Protein AF-A0A7S1LH80-F1 (afdb_monomer_lite)

Secondary structure (DSSP, 8-state):
--TTSSSHHHHHHHHHHHHHHHHHHHTTS---TTTHHHHHHHHHHHHHHHHHHHHHHHHTTTS-HHHHHHHHHHHHHTTHHHHHHHHHHHHTT--STT-HHHHHHHHHHHHHHHHHTSHHHHHHHHHHHHHHHHHHHTT---HHHHHIIIIIHHHHHHHHHHHTT-

Structure (mmCIF, N/CA/C/O backbone):
data_AF-A0A7S1LH80-F1
#
_entry.id   AF-A0A7S1LH80-F1
#
loop_
_atom_site.group_PDB
_atom_site.id
_atom_site.type_symbol
_atom_site.label_atom_id
_atom_site.label_alt_id
_atom_site.label_comp_id
_atom_site.label_asym_id
_atom_site.label_entity_id
_atom_site.label_seq_id
_atom_site.pdbx_PDB_ins_code
_atom_site.Cartn_x
_atom_site.Cartn_y
_atom_site.Cartn_z
_atom_site.occupancy
_atom_site.B_iso_or_equiv
_atom_site.auth_seq_id
_atom_site.auth_comp_id
_atom_site.auth_asym_id
_atom_site.auth_atom_id
_atom_site.pdbx_PDB_model_num
ATOM 1 N N . CYS A 1 1 ? 11.881 31.428 10.743 1.00 37.56 1 CYS A N 1
ATOM 2 C CA . CYS A 1 1 ? 12.134 30.497 9.621 1.00 37.56 1 CYS A CA 1
ATOM 3 C C . CYS A 1 1 ? 10.829 30.123 8.907 1.00 37.56 1 CYS A C 1
ATOM 5 O O . CYS A 1 1 ? 10.370 29.002 9.039 1.00 37.56 1 CYS A O 1
ATOM 7 N N . VAL A 1 2 ? 10.212 31.062 8.174 1.00 32.72 2 VAL A N 1
ATOM 8 C CA . VAL A 1 2 ? 8.911 30.856 7.484 1.00 32.72 2 VAL A CA 1
ATOM 9 C C . VAL A 1 2 ? 9.084 30.700 5.958 1.00 32.72 2 VAL A C 1
ATOM 11 O O . VAL A 1 2 ? 8.141 30.401 5.239 1.00 32.72 2 VAL A O 1
ATOM 14 N N . ALA A 1 3 ? 10.313 30.807 5.444 1.00 32.38 3 ALA A N 1
ATOM 15 C CA . ALA A 1 3 ? 10.585 30.756 4.006 1.00 32.38 3 ALA A CA 1
ATOM 16 C C . ALA A 1 3 ? 10.592 29.339 3.384 1.00 32.38 3 ALA A C 1
ATOM 18 O O . ALA A 1 3 ? 10.627 29.227 2.165 1.00 32.38 3 ALA A O 1
ATOM 19 N N . ALA A 1 4 ? 10.530 28.258 4.173 1.00 38.19 4 ALA A N 1
ATOM 20 C CA . ALA A 1 4 ? 10.625 26.887 3.647 1.00 38.19 4 ALA A CA 1
ATOM 21 C C . ALA A 1 4 ? 9.271 26.243 3.275 1.00 38.19 4 ALA A C 1
ATOM 23 O O . ALA A 1 4 ? 9.245 25.256 2.547 1.00 38.19 4 ALA A O 1
ATOM 24 N N . LEU A 1 5 ? 8.138 26.795 3.725 1.00 39.75 5 LEU A N 1
ATOM 25 C CA . LEU A 1 5 ? 6.818 26.165 3.542 1.00 39.75 5 LEU A CA 1
ATOM 26 C C . LEU A 1 5 ? 6.070 26.605 2.274 1.00 39.75 5 LEU A C 1
ATOM 28 O O . LEU A 1 5 ? 5.107 25.955 1.878 1.00 39.75 5 LEU A O 1
ATOM 32 N N . LEU A 1 6 ? 6.518 27.665 1.594 1.00 36.84 6 LEU A N 1
ATOM 33 C CA . LEU A 1 6 ? 5.840 28.181 0.394 1.00 36.84 6 LEU A CA 1
ATOM 34 C C . LEU A 1 6 ? 6.376 27.599 -0.928 1.00 36.84 6 LEU A C 1
ATOM 36 O O . LEU A 1 6 ? 5.762 27.803 -1.971 1.00 36.84 6 LEU A O 1
ATOM 40 N N . GLY A 1 7 ? 7.474 26.833 -0.896 1.00 35.12 7 GLY A N 1
ATOM 41 C CA . GLY A 1 7 ? 8.054 26.193 -2.087 1.00 35.12 7 GLY A CA 1
ATOM 42 C C . GLY A 1 7 ? 7.483 24.811 -2.440 1.00 35.12 7 GLY A C 1
ATOM 43 O O . GLY A 1 7 ? 7.603 24.380 -3.582 1.00 35.12 7 GLY A O 1
ATOM 44 N N . GLY A 1 8 ? 6.843 24.109 -1.495 1.00 36.25 8 GLY A N 1
ATOM 45 C CA . GLY A 1 8 ? 6.420 22.710 -1.688 1.00 36.25 8 GLY A CA 1
ATOM 46 C C . GLY A 1 8 ? 5.116 22.525 -2.477 1.00 36.25 8 GLY A C 1
ATOM 47 O O . GLY A 1 8 ? 4.937 21.526 -3.171 1.00 36.25 8 GLY A O 1
ATOM 48 N N . ALA A 1 9 ? 4.204 23.500 -2.426 1.00 45.66 9 ALA A N 1
ATOM 49 C CA . ALA A 1 9 ? 2.883 23.369 -3.050 1.00 45.66 9 ALA A CA 1
ATOM 50 C C . ALA A 1 9 ? 2.899 23.574 -4.580 1.00 45.66 9 ALA A C 1
ATOM 52 O O . ALA A 1 9 ? 2.060 23.012 -5.289 1.00 45.66 9 ALA A O 1
ATOM 53 N N . SER A 1 10 ? 3.852 24.353 -5.106 1.00 44.03 10 SER A N 1
ATOM 54 C CA . SER A 1 10 ? 3.978 24.609 -6.548 1.00 44.03 10 SER A CA 1
ATOM 55 C C . SER A 1 10 ? 4.671 23.455 -7.280 1.00 44.03 10 SER A C 1
ATOM 57 O O . SER A 1 10 ? 4.192 23.046 -8.339 1.00 44.03 10 SER A O 1
ATOM 59 N N . GLY A 1 11 ? 5.712 22.857 -6.685 1.00 43.03 11 GLY A N 1
ATOM 60 C CA . GLY A 1 11 ? 6.393 21.675 -7.230 1.00 43.03 11 GLY A CA 1
ATOM 61 C C . GLY A 1 11 ? 5.456 20.475 -7.394 1.00 43.03 11 GLY A C 1
ATOM 62 O O . GLY A 1 11 ? 5.441 19.842 -8.448 1.00 43.03 11 GLY A O 1
ATOM 63 N N . TYR A 1 12 ? 4.573 20.242 -6.416 1.00 52.38 12 TYR A N 1
ATOM 64 C CA . TYR A 1 12 ? 3.586 19.157 -6.449 1.00 52.38 12 TYR A CA 1
ATOM 65 C C . TYR A 1 12 ? 2.634 19.241 -7.652 1.00 52.38 12 TYR A C 1
ATOM 67 O O . TYR A 1 12 ? 2.347 18.239 -8.312 1.00 52.38 12 TYR A O 1
ATOM 75 N N . GLN A 1 13 ? 2.139 20.439 -7.977 1.00 51.78 13 GLN A N 1
ATOM 76 C CA . GLN A 1 13 ? 1.252 20.605 -9.130 1.00 51.78 13 GLN A CA 1
ATOM 77 C C . GLN A 1 13 ? 1.987 20.481 -10.466 1.00 51.78 13 GLN A C 1
ATOM 79 O O . GLN A 1 13 ? 1.390 20.001 -11.433 1.00 51.78 13 GLN A O 1
ATOM 84 N N . VAL A 1 14 ? 3.255 20.892 -10.524 1.00 58.00 14 VAL A N 1
ATOM 85 C CA . VAL A 1 14 ? 4.089 20.785 -11.727 1.00 58.00 14 VAL A CA 1
ATOM 86 C C . VAL A 1 14 ? 4.461 19.325 -11.991 1.00 58.00 14 VAL A C 1
ATOM 88 O O . VAL A 1 14 ? 4.173 18.837 -13.082 1.00 58.00 14 VAL A O 1
ATOM 91 N N . ALA A 1 15 ? 4.935 18.589 -10.980 1.00 55.22 15 ALA A N 1
ATOM 92 C CA . ALA A 1 15 ? 5.227 17.155 -11.077 1.00 55.22 15 ALA A CA 1
ATOM 93 C C . ALA A 1 15 ? 3.982 16.338 -11.470 1.00 55.22 15 ALA A C 1
ATOM 95 O O . ALA A 1 15 ? 4.028 15.489 -12.357 1.00 55.22 15 ALA A O 1
ATOM 96 N N . LYS A 1 16 ? 2.813 16.667 -10.902 1.00 58.53 16 LYS A N 1
ATOM 97 C CA . LYS A 1 16 ? 1.535 16.022 -11.248 1.00 58.53 16 LYS A CA 1
ATOM 98 C C . LYS A 1 16 ? 1.069 16.310 -12.680 1.00 58.53 16 LYS A C 1
ATOM 100 O O . LYS A 1 16 ? 0.383 15.476 -13.275 1.00 58.53 16 LYS A O 1
ATOM 105 N N . ARG A 1 17 ? 1.380 17.488 -13.236 1.00 57.97 17 ARG A N 1
ATOM 106 C CA . ARG A 1 17 ? 1.063 17.823 -14.638 1.00 57.97 17 ARG A CA 1
ATOM 107 C C . ARG A 1 17 ? 2.041 17.167 -15.604 1.00 57.97 17 ARG A C 1
ATOM 109 O O . ARG A 1 17 ? 1.587 16.639 -16.613 1.00 57.97 17 ARG A O 1
ATOM 116 N N . TRP A 1 18 ? 3.327 17.151 -15.268 1.00 57.56 18 TRP A N 1
ATOM 117 C CA . TRP A 1 18 ? 4.360 16.487 -16.061 1.00 57.56 18 TRP A CA 1
ATOM 118 C C . TRP A 1 18 ? 4.141 14.976 -16.112 1.00 57.56 18 TRP A C 1
ATOM 120 O O . TRP A 1 18 ? 4.039 14.427 -17.203 1.00 57.56 18 TRP A O 1
ATOM 130 N N . GLY A 1 19 ? 3.887 14.333 -14.967 1.00 50.06 19 GLY A N 1
ATOM 131 C CA . GLY A 1 19 ? 3.557 12.907 -14.924 1.00 50.06 19 GLY A CA 1
ATOM 132 C C . GLY A 1 19 ? 2.326 12.560 -15.766 1.00 50.06 19 GLY A C 1
ATOM 133 O O . GLY A 1 19 ? 2.327 11.562 -16.477 1.00 50.06 19 GLY A O 1
ATOM 134 N N . LYS A 1 20 ? 1.290 13.415 -15.773 1.00 57.56 20 LYS A N 1
ATOM 135 C CA . LYS A 1 20 ? 0.100 13.224 -16.624 1.00 57.56 20 LYS A CA 1
ATOM 136 C C . LYS A 1 20 ? 0.370 13.404 -18.120 1.00 57.56 20 LYS A C 1
ATOM 138 O O . LYS A 1 20 ? -0.245 12.692 -18.908 1.00 57.56 20 LYS A O 1
ATOM 143 N N . GLN A 1 21 ? 1.210 14.363 -18.508 1.00 55.00 21 GLN A N 1
ATOM 144 C CA . GLN A 1 21 ? 1.532 14.617 -19.917 1.00 55.00 21 GLN A CA 1
ATOM 145 C C . GLN A 1 21 ? 2.450 13.539 -20.493 1.00 55.00 21 GLN A C 1
ATOM 147 O O . GLN A 1 21 ? 2.228 13.100 -21.620 1.00 55.00 21 GLN A O 1
ATOM 152 N N . GLU A 1 22 ? 3.411 13.057 -19.709 1.00 53.56 22 GLU A N 1
ATOM 153 C CA . GLU A 1 22 ? 4.322 12.000 -20.148 1.00 53.56 22 GLU A CA 1
ATOM 154 C C . GLU A 1 22 ? 3.593 10.652 -20.261 1.00 53.56 22 GLU A C 1
ATOM 156 O O . GLU A 1 22 ? 3.713 9.958 -21.268 1.00 53.56 22 GLU A O 1
ATOM 161 N N . LEU A 1 23 ? 2.687 10.357 -19.319 1.00 53.44 23 LEU A N 1
ATOM 162 C CA . LEU A 1 23 ? 1.757 9.222 -19.395 1.00 53.44 23 LEU A CA 1
ATOM 163 C C . LEU A 1 23 ? 0.922 9.198 -20.686 1.00 53.44 23 LEU A C 1
ATOM 165 O O . LEU A 1 23 ? 0.615 8.129 -21.203 1.00 53.44 23 LEU A O 1
ATOM 169 N N . GLN A 1 24 ? 0.522 10.361 -21.203 1.00 55.72 24 GLN A N 1
ATOM 170 C CA . GLN A 1 24 ? -0.283 10.448 -22.424 1.00 55.72 24 GLN A CA 1
ATOM 171 C C . GLN A 1 24 ? 0.543 10.298 -23.705 1.00 55.72 24 GLN A C 1
ATOM 173 O O . GLN A 1 24 ? -0.003 9.858 -24.713 1.00 55.72 24 GLN A O 1
ATOM 178 N N . ARG A 1 25 ? 1.837 10.635 -23.676 1.00 52.22 25 ARG A N 1
ATOM 179 C CA . ARG A 1 25 ? 2.727 10.520 -24.839 1.00 52.22 25 ARG A CA 1
ATOM 180 C C . ARG A 1 25 ? 3.083 9.077 -25.184 1.00 52.22 25 ARG A C 1
ATOM 182 O O . ARG A 1 25 ? 3.147 8.753 -26.364 1.00 52.22 25 ARG A O 1
ATOM 189 N N . HIS A 1 26 ? 3.256 8.215 -24.182 1.00 49.44 26 HIS A N 1
ATOM 190 C CA . HIS A 1 26 ? 3.702 6.829 -24.394 1.00 49.44 26 HIS A CA 1
ATOM 191 C C . HIS A 1 26 ? 2.567 5.821 -24.607 1.00 49.44 26 HIS A C 1
ATOM 193 O O . HIS A 1 26 ? 2.799 4.766 -25.177 1.00 49.44 26 HIS A O 1
ATOM 199 N N . MET A 1 27 ? 1.316 6.160 -24.269 1.00 52.31 27 MET A N 1
ATOM 200 C CA . MET A 1 27 ? 0.143 5.326 -24.603 1.00 52.31 27 MET A CA 1
ATOM 201 C C . MET A 1 27 ? -0.239 5.356 -26.101 1.00 52.31 27 MET A C 1
ATOM 203 O O . MET A 1 27 ? -1.228 4.741 -26.490 1.00 52.31 27 MET A O 1
ATOM 207 N N . GLY A 1 28 ? 0.489 6.109 -26.936 1.00 43.00 28 GLY A N 1
ATOM 208 C CA . GLY A 1 28 ? 0.204 6.275 -28.366 1.00 43.00 28 GLY A CA 1
ATOM 209 C C . GLY A 1 28 ? 1.051 5.424 -29.321 1.00 43.00 28 GLY A C 1
ATOM 210 O O . GLY A 1 28 ? 0.902 5.584 -30.531 1.00 43.00 28 GLY A O 1
ATOM 211 N N . GLY A 1 29 ? 1.955 4.571 -28.827 1.00 44.00 29 GLY A N 1
ATOM 212 C CA . GLY A 1 29 ? 2.896 3.815 -29.660 1.00 44.00 29 GLY A CA 1
ATOM 213 C C . GLY A 1 29 ? 2.582 2.320 -29.734 1.00 44.00 29 GLY A C 1
ATOM 214 O O . GLY A 1 29 ? 2.783 1.632 -28.751 1.00 44.00 29 GLY A O 1
AT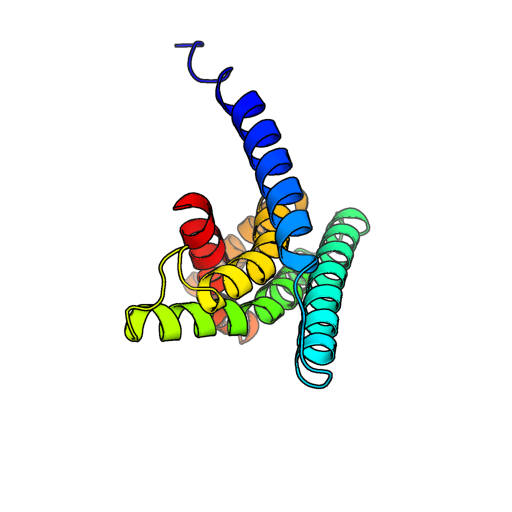OM 215 N N . ASN A 1 30 ? 2.114 1.872 -30.909 1.00 49.84 30 ASN A N 1
ATOM 216 C CA . ASN A 1 30 ? 2.078 0.500 -31.454 1.00 49.84 30 ASN A CA 1
ATOM 217 C C . ASN A 1 30 ? 2.314 -0.676 -30.486 1.00 49.84 30 ASN A C 1
ATOM 219 O O . ASN A 1 30 ? 3.463 -0.985 -30.184 1.00 49.84 30 ASN A O 1
ATOM 223 N N . ASP A 1 31 ? 1.256 -1.441 -30.199 1.00 42.97 31 ASP A N 1
ATOM 224 C CA . ASP A 1 31 ? 1.369 -2.745 -29.541 1.00 42.97 31 ASP A CA 1
ATOM 225 C C . ASP A 1 31 ? 0.770 -3.881 -30.376 1.00 42.97 31 ASP A C 1
ATOM 227 O O . ASP A 1 31 ? -0.302 -3.766 -30.979 1.00 42.97 31 ASP A O 1
ATOM 231 N N . GLU A 1 32 ? 1.488 -5.004 -30.376 1.00 44.44 32 GLU A N 1
ATOM 232 C CA . GLU A 1 32 ? 1.034 -6.301 -30.866 1.00 44.44 32 GLU A CA 1
ATOM 233 C C . GLU A 1 32 ? -0.223 -6.784 -30.106 1.00 44.44 32 GLU A C 1
ATOM 235 O O . GLU A 1 32 ? -0.352 -6.576 -28.896 1.00 44.44 32 GLU A O 1
ATOM 240 N N . PRO A 1 33 ? -1.154 -7.489 -30.775 1.00 40.34 33 PRO A N 1
ATOM 241 C CA . PRO A 1 33 ? -2.540 -7.647 -30.318 1.00 40.34 33 PRO A CA 1
ATOM 242 C C . PRO A 1 33 ? -2.766 -8.674 -29.183 1.00 40.34 33 PRO A C 1
ATOM 244 O O . PRO A 1 33 ? -3.874 -9.183 -29.041 1.00 40.34 33 PRO A O 1
ATOM 247 N N . GLY A 1 34 ? -1.753 -9.015 -28.378 1.00 46.31 34 GLY A N 1
ATOM 248 C CA . GLY A 1 34 ? -1.854 -10.083 -27.365 1.00 46.31 34 GLY A CA 1
ATOM 249 C C . GLY A 1 34 ? -1.499 -9.700 -25.923 1.00 46.31 34 GLY A C 1
ATOM 250 O O . GLY A 1 34 ? -2.114 -10.216 -24.990 1.00 46.31 34 GLY A O 1
ATOM 251 N N . SER A 1 35 ? -0.526 -8.811 -25.707 1.00 49.84 35 SER A N 1
ATOM 252 C CA . SER A 1 35 ? 0.011 -8.480 -24.371 1.00 49.84 35 SER A CA 1
ATOM 253 C C . SER A 1 35 ? -0.557 -7.181 -23.789 1.00 49.84 35 SER A C 1
ATOM 255 O O . SER A 1 35 ? -0.786 -7.095 -22.577 1.00 49.84 35 SER A O 1
ATOM 257 N N . ALA A 1 36 ? -0.854 -6.201 -24.644 1.00 53.81 36 ALA A N 1
ATOM 258 C CA . ALA A 1 36 ? -1.330 -4.883 -24.230 1.00 53.81 36 ALA A CA 1
ATOM 259 C C . ALA A 1 36 ? -2.708 -4.923 -23.552 1.00 53.81 36 ALA A C 1
ATOM 261 O O . ALA A 1 36 ? -2.940 -4.209 -22.574 1.00 53.81 36 ALA A O 1
ATOM 262 N N . ASP A 1 37 ? -3.613 -5.801 -23.996 1.00 59.81 37 ASP A N 1
ATOM 263 C CA . ASP A 1 37 ? -4.962 -5.903 -23.424 1.00 59.81 37 ASP A CA 1
ATOM 264 C C . ASP A 1 37 ? -4.953 -6.424 -21.978 1.00 59.81 37 ASP A C 1
ATOM 266 O O . ASP A 1 37 ? -5.680 -5.913 -21.116 1.00 59.81 37 ASP A O 1
ATOM 270 N N . ALA A 1 38 ? -4.078 -7.385 -21.667 1.00 60.78 38 ALA A N 1
ATOM 271 C CA . ALA A 1 38 ? -3.948 -7.935 -20.319 1.00 60.78 38 ALA A CA 1
ATOM 272 C C . ALA A 1 38 ? -3.302 -6.929 -19.346 1.00 60.78 38 ALA A C 1
ATOM 274 O O . ALA A 1 38 ? -3.801 -6.744 -18.227 1.00 60.78 38 ALA A O 1
ATOM 275 N N . GLN A 1 39 ? -2.254 -6.216 -19.775 1.00 60.72 39 GLN A N 1
ATOM 276 C CA . GLN A 1 39 ? -1.610 -5.162 -18.976 1.00 60.72 39 GLN A CA 1
ATOM 277 C C . GLN A 1 39 ? -2.556 -3.973 -18.739 1.00 60.72 39 GLN A C 1
ATOM 279 O O . GLN A 1 39 ? -2.760 -3.550 -17.599 1.00 60.72 39 GLN A O 1
ATOM 284 N N . SER A 1 40 ? -3.249 -3.521 -19.789 1.00 64.44 40 SER A N 1
ATOM 285 C CA . SER A 1 40 ? -4.319 -2.515 -19.728 1.00 64.44 40 SER A CA 1
ATOM 286 C C . SER A 1 40 ? -5.408 -2.889 -18.717 1.00 64.44 40 SER A C 1
ATOM 288 O O . SER A 1 40 ? -5.837 -2.050 -17.915 1.00 64.44 40 SER A O 1
ATOM 290 N N . SER A 1 41 ? -5.839 -4.155 -18.702 1.00 76.50 41 SER A N 1
ATOM 291 C CA . SER A 1 41 ? -6.865 -4.633 -17.769 1.00 76.50 41 SER A CA 1
ATOM 292 C C . SER A 1 41 ? -6.383 -4.629 -16.313 1.00 76.50 41 SER A C 1
ATOM 294 O O . SER A 1 41 ? -7.113 -4.188 -15.419 1.00 76.50 41 SER A O 1
ATOM 296 N N . THR A 1 42 ? -5.127 -5.020 -16.079 1.00 84.69 42 THR A N 1
ATOM 297 C CA . THR A 1 42 ? -4.518 -5.058 -14.744 1.00 84.69 42 THR A CA 1
ATOM 298 C C . THR A 1 42 ? -4.353 -3.650 -14.183 1.00 84.69 42 THR A C 1
ATOM 300 O O . THR A 1 42 ? -4.776 -3.374 -13.058 1.00 84.69 42 THR A O 1
ATOM 303 N N . PHE A 1 43 ? -3.850 -2.714 -14.988 1.00 87.56 43 PHE A N 1
ATOM 304 C CA . PHE A 1 43 ? -3.716 -1.317 -14.585 1.00 87.56 43 PHE A CA 1
ATOM 305 C C . PHE A 1 43 ? -5.068 -0.672 -14.244 1.00 87.56 43 PHE A C 1
ATOM 307 O O . PHE A 1 43 ? -5.207 0.020 -13.229 1.00 87.56 43 PHE A O 1
ATOM 314 N N . ARG A 1 44 ? -6.106 -0.926 -15.055 1.00 89.69 44 ARG A N 1
ATOM 315 C CA . ARG A 1 44 ? -7.474 -0.453 -14.773 1.00 89.69 44 ARG A CA 1
ATOM 316 C C . ARG A 1 44 ? -7.989 -0.995 -13.443 1.00 89.69 44 ARG A C 1
ATOM 318 O O . ARG A 1 44 ? -8.566 -0.227 -12.670 1.00 89.69 44 ARG A O 1
ATOM 325 N N . ARG A 1 45 ? -7.743 -2.278 -13.158 1.00 92.56 45 ARG A N 1
ATOM 326 C CA . ARG A 1 45 ? -8.126 -2.913 -11.892 1.00 92.56 45 ARG A CA 1
ATOM 327 C C . ARG A 1 45 ? -7.432 -2.263 -10.695 1.00 92.56 45 ARG A C 1
ATOM 329 O O . ARG A 1 45 ? -8.117 -1.935 -9.733 1.00 92.56 45 ARG A O 1
ATOM 336 N N . LEU A 1 46 ? -6.126 -2.000 -10.762 1.00 94.19 46 LEU A N 1
ATOM 337 C CA . LEU A 1 46 ? -5.398 -1.320 -9.679 1.00 94.19 46 LEU A CA 1
ATOM 338 C C . LEU A 1 46 ? -5.944 0.085 -9.407 1.00 94.19 46 LEU A C 1
ATOM 340 O O . LEU A 1 46 ? -6.165 0.467 -8.260 1.00 94.19 46 LEU A O 1
ATOM 344 N N . LYS A 1 47 ? -6.233 0.854 -10.463 1.00 94.56 47 LYS A N 1
ATOM 345 C CA . LYS A 1 47 ? -6.841 2.187 -10.318 1.00 94.56 47 LYS A CA 1
ATOM 346 C C . LYS A 1 47 ? -8.237 2.117 -9.714 1.00 94.56 47 LYS A C 1
ATOM 348 O O . LYS A 1 47 ? -8.604 3.008 -8.950 1.00 94.56 47 LYS A O 1
ATOM 353 N N . TYR A 1 48 ? -9.018 1.103 -10.079 1.00 95.31 48 TYR A N 1
ATOM 354 C CA . TYR A 1 48 ? -10.313 0.859 -9.460 1.00 95.31 48 TYR A CA 1
ATOM 355 C C . TYR A 1 48 ? -10.155 0.529 -7.975 1.00 95.31 48 TYR A C 1
ATOM 357 O O . TYR A 1 48 ? -10.802 1.183 -7.168 1.00 95.31 48 TYR A O 1
ATOM 365 N N . LEU A 1 49 ? -9.256 -0.392 -7.610 1.00 96.19 49 LEU A N 1
ATOM 366 C CA . LEU A 1 49 ? -9.003 -0.769 -6.215 1.00 96.19 49 LEU A CA 1
ATOM 367 C C . LEU A 1 49 ? -8.584 0.428 -5.363 1.00 96.19 49 LEU A C 1
ATOM 369 O O . LEU A 1 49 ? -9.117 0.618 -4.280 1.00 96.19 49 LEU A O 1
ATOM 373 N N . VAL A 1 50 ? -7.707 1.292 -5.878 1.00 97.56 50 VAL A N 1
ATOM 374 C CA . VAL A 1 50 ? -7.312 2.527 -5.186 1.00 97.56 50 VAL A CA 1
ATOM 375 C C . VAL A 1 50 ? -8.498 3.467 -4.973 1.00 97.56 50 VAL A C 1
ATOM 377 O O . VAL A 1 50 ? -8.666 4.019 -3.888 1.00 97.56 50 VAL A O 1
ATOM 380 N N . LYS A 1 51 ? -9.340 3.659 -5.996 1.00 96.44 51 LYS A N 1
ATOM 381 C CA . LYS A 1 51 ? -10.545 4.491 -5.869 1.00 96.44 51 LYS A CA 1
ATOM 382 C C . LYS A 1 51 ? -11.543 3.891 -4.884 1.00 96.44 51 LYS A C 1
ATOM 384 O O . LYS A 1 51 ? -12.102 4.629 -4.082 1.00 96.44 51 LYS A O 1
ATOM 389 N N . TRP A 1 52 ? -11.753 2.580 -4.963 1.00 97.75 52 TRP A N 1
ATOM 390 C CA . TRP A 1 52 ? -12.623 1.830 -4.071 1.00 97.75 52 TRP A CA 1
ATOM 391 C C . TRP A 1 52 ? -12.133 1.948 -2.630 1.00 97.75 52 TRP A C 1
ATOM 393 O O . TRP A 1 52 ? -12.894 2.405 -1.792 1.00 97.75 52 TRP A O 1
ATOM 403 N N . GLY A 1 53 ? -10.861 1.657 -2.356 1.00 97.25 53 GLY A N 1
ATOM 404 C CA . GLY A 1 53 ? -10.306 1.733 -1.007 1.00 97.25 53 GLY A CA 1
ATOM 405 C C . GLY A 1 53 ? -10.341 3.147 -0.440 1.00 97.25 53 GLY A C 1
ATOM 406 O O . GLY A 1 53 ? -10.704 3.336 0.713 1.00 97.25 53 GLY A O 1
ATOM 407 N N . HIS A 1 54 ? -10.063 4.166 -1.260 1.00 97.44 54 HIS A N 1
ATOM 408 C CA . HIS A 1 54 ? -10.225 5.549 -0.816 1.00 97.44 54 HIS A CA 1
ATOM 409 C C . HIS A 1 54 ? -11.675 5.877 -0.448 1.00 97.44 54 HIS A C 1
ATOM 411 O O . HIS A 1 54 ? -11.907 6.500 0.581 1.00 97.44 54 HIS A O 1
ATOM 417 N N . TRP A 1 55 ? -12.636 5.471 -1.282 1.00 97.62 55 TRP A N 1
ATOM 418 C CA . TRP A 1 55 ? -14.053 5.687 -1.005 1.00 97.62 55 TRP A CA 1
ATOM 419 C C . TRP A 1 55 ? -14.498 4.948 0.260 1.00 97.62 55 TRP A C 1
ATOM 421 O O . TRP A 1 55 ? -15.158 5.550 1.093 1.00 97.62 55 TRP A O 1
ATOM 431 N N . GLN A 1 56 ? -14.066 3.699 0.446 1.00 97.50 56 GLN A N 1
ATOM 432 C CA . GLN A 1 56 ? -14.327 2.907 1.649 1.00 97.50 56 GLN A CA 1
ATOM 433 C C . GLN A 1 56 ? -13.851 3.631 2.915 1.00 97.50 56 GLN A C 1
ATOM 435 O O . GLN A 1 56 ? -14.620 3.799 3.851 1.00 97.50 56 GLN A O 1
ATOM 440 N N . LEU A 1 57 ? -12.617 4.137 2.919 1.00 95.81 57 LEU A N 1
ATOM 441 C CA . LEU A 1 57 ? -12.072 4.863 4.070 1.00 95.81 57 LEU A CA 1
ATOM 442 C C . LEU A 1 57 ? -12.783 6.197 4.358 1.00 95.81 57 LEU A C 1
ATOM 444 O O . LEU A 1 57 ? -12.696 6.687 5.476 1.00 95.81 57 LEU A O 1
ATOM 448 N N . LEU A 1 58 ? -13.449 6.801 3.368 1.00 96.06 58 LEU A N 1
ATOM 449 C CA . LEU A 1 58 ? -14.218 8.036 3.560 1.00 96.06 58 LEU A CA 1
ATOM 450 C C . LEU A 1 58 ? -15.660 7.769 3.995 1.00 96.06 58 LEU A C 1
ATOM 452 O O . LEU A 1 58 ? -16.173 8.455 4.868 1.00 96.06 58 LEU A O 1
ATOM 456 N N . GLU A 1 59 ? -16.325 6.806 3.361 1.00 95.62 59 GLU A N 1
ATOM 457 C CA . GLU A 1 59 ? -17.729 6.486 3.635 1.00 95.62 59 GLU A CA 1
ATOM 458 C C . GLU A 1 59 ? -17.899 5.851 5.021 1.00 95.62 59 GLU A C 1
ATOM 460 O O . GLU A 1 59 ? -18.909 6.046 5.689 1.00 95.62 59 GLU A O 1
ATOM 465 N N . TYR A 1 60 ? -16.885 5.108 5.460 1.00 92.94 60 TYR A N 1
ATOM 466 C CA . TYR A 1 60 ? -16.897 4.330 6.691 1.00 92.94 60 TYR A CA 1
ATOM 467 C C . TYR A 1 60 ? -15.844 4.839 7.690 1.00 92.94 60 TYR A C 1
ATOM 469 O O . TYR A 1 60 ? -15.202 4.040 8.368 1.00 92.94 60 TYR A O 1
ATOM 477 N N . GLU A 1 61 ? -15.666 6.163 7.792 1.00 89.88 61 GLU A N 1
ATOM 478 C CA . GLU A 1 61 ? -14.680 6.807 8.686 1.00 89.88 61 GLU A CA 1
ATOM 479 C C . GLU A 1 61 ? -14.880 6.423 10.168 1.00 89.88 61 GLU A C 1
ATOM 481 O O . GLU A 1 61 ? -13.907 6.256 10.899 1.00 89.88 61 GLU A O 1
ATOM 486 N N . ASP A 1 62 ? -16.126 6.179 10.588 1.00 90.81 62 ASP A N 1
ATOM 487 C CA . ASP A 1 62 ? -16.475 5.757 11.955 1.00 90.81 62 ASP A CA 1
ATOM 488 C C . ASP A 1 62 ? -16.391 4.232 12.178 1.00 90.81 62 ASP A C 1
ATOM 490 O O . ASP A 1 62 ? -16.737 3.729 13.251 1.00 90.81 62 ASP A O 1
ATOM 494 N N . SER A 1 63 ? -15.981 3.461 11.165 1.00 92.81 63 SER A N 1
ATOM 495 C CA . SER A 1 63 ? -15.859 2.006 11.304 1.00 92.81 63 SER A CA 1
ATOM 496 C C . SER A 1 63 ? -14.664 1.609 12.169 1.00 92.81 63 SER A C 1
ATOM 498 O O . SER A 1 63 ? -13.691 2.363 12.250 1.00 92.81 63 SER A O 1
ATOM 500 N N . PRO A 1 64 ? -14.696 0.406 12.778 1.00 93.56 64 PRO A N 1
ATOM 501 C CA . PRO A 1 64 ? -13.612 -0.071 13.626 1.00 93.56 64 PRO A CA 1
ATOM 502 C C . PRO A 1 64 ? -12.242 -0.030 12.922 1.00 93.56 64 PRO A C 1
ATOM 504 O O . PRO A 1 64 ? -12.174 -0.318 11.718 1.00 93.56 64 PRO A O 1
ATOM 507 N N . PRO A 1 65 ? -11.143 0.268 13.642 1.00 90.44 65 PRO A N 1
ATOM 508 C CA . PRO A 1 65 ? -9.803 0.346 13.058 1.00 90.44 65 PRO A CA 1
ATOM 509 C C . PRO A 1 65 ? -9.392 -0.924 12.309 1.00 90.44 65 PRO A C 1
ATOM 511 O O . PRO A 1 65 ? -8.721 -0.839 11.281 1.00 90.44 65 PRO A O 1
ATOM 514 N N . GLU A 1 66 ? -9.833 -2.106 12.757 1.00 90.75 66 GLU A N 1
ATOM 515 C CA . GLU A 1 66 ? -9.513 -3.371 12.088 1.00 90.75 66 GLU A CA 1
ATOM 516 C C . GLU A 1 66 ? -10.073 -3.416 10.663 1.00 90.75 66 GLU A C 1
ATOM 518 O O . GLU A 1 66 ? -9.432 -3.951 9.755 1.00 90.75 66 GLU A O 1
ATOM 523 N N . TRP A 1 67 ? -11.246 -2.816 10.450 1.00 94.56 67 TRP A N 1
ATOM 524 C CA . TRP A 1 67 ? -11.864 -2.724 9.134 1.00 94.56 67 TRP A CA 1
ATOM 525 C C . TRP A 1 67 ? -11.083 -1.778 8.221 1.00 94.56 67 TRP A C 1
ATOM 527 O O . TRP A 1 67 ? -10.779 -2.129 7.080 1.00 94.56 67 TRP A O 1
ATOM 537 N N . GLN A 1 68 ? -10.694 -0.607 8.735 1.00 94.06 68 GLN A N 1
ATOM 538 C CA . GLN A 1 68 ? -9.904 0.364 7.972 1.00 94.06 68 GLN A CA 1
ATOM 539 C C . GLN A 1 68 ? -8.543 -0.227 7.581 1.00 94.06 68 GLN A C 1
ATOM 541 O O . GLN A 1 68 ? -8.117 -0.107 6.430 1.00 94.06 68 GLN A O 1
ATOM 546 N N . CYS A 1 69 ? -7.909 -0.955 8.507 1.00 93.62 69 CYS A N 1
ATOM 547 C CA . CYS A 1 69 ? -6.687 -1.708 8.243 1.00 93.62 69 CYS A CA 1
ATOM 548 C C . CYS A 1 69 ? -6.896 -2.748 7.139 1.00 93.62 69 CYS A C 1
ATOM 550 O O . CYS A 1 69 ? -6.104 -2.799 6.205 1.00 93.62 69 CYS A O 1
ATOM 552 N N . ALA A 1 70 ? -7.976 -3.534 7.192 1.00 95.06 70 ALA A N 1
ATOM 553 C CA . ALA A 1 70 ? -8.261 -4.553 6.182 1.00 95.06 70 ALA A CA 1
ATOM 554 C C . ALA A 1 70 ? -8.456 -3.960 4.774 1.00 95.06 70 ALA A C 1
ATOM 556 O O . ALA A 1 70 ? -7.997 -4.545 3.791 1.00 95.06 70 ALA A O 1
ATOM 557 N N . VAL A 1 71 ? -9.087 -2.784 4.663 1.00 96.56 71 VAL A N 1
ATOM 558 C CA . VAL A 1 71 ? -9.216 -2.062 3.386 1.00 96.56 71 VAL A CA 1
ATOM 559 C C . VAL A 1 71 ? -7.845 -1.658 2.847 1.00 96.56 71 VAL A C 1
ATOM 561 O O . VAL A 1 71 ? -7.564 -1.866 1.664 1.00 96.56 71 VAL A O 1
ATOM 564 N N . VAL A 1 72 ? -6.983 -1.096 3.699 1.00 96.50 72 VAL A N 1
ATOM 565 C CA . VAL A 1 72 ? -5.616 -0.725 3.307 1.00 96.50 72 VAL A CA 1
ATOM 566 C C . VAL A 1 72 ? -4.816 -1.962 2.902 1.00 96.50 72 VAL A C 1
ATOM 568 O O . VAL A 1 72 ? -4.195 -1.946 1.839 1.00 96.50 72 VAL A O 1
ATOM 571 N N . ASP A 1 73 ? -4.877 -3.035 3.690 1.00 95.75 73 ASP A N 1
ATOM 572 C CA . ASP A 1 73 ? -4.180 -4.295 3.425 1.00 95.75 73 ASP A CA 1
ATOM 573 C C . ASP A 1 73 ? -4.571 -4.861 2.058 1.00 95.75 73 ASP A C 1
ATOM 575 O O . ASP A 1 73 ? -3.703 -5.227 1.267 1.00 95.75 73 ASP A O 1
ATOM 579 N N . GLU A 1 74 ? -5.868 -4.879 1.744 1.00 96.81 74 GLU A N 1
ATOM 580 C CA . GLU A 1 74 ? -6.375 -5.371 0.464 1.00 96.81 74 GLU A CA 1
ATOM 581 C C . GLU A 1 74 ? -5.851 -4.549 -0.717 1.00 96.81 74 GLU A C 1
ATOM 583 O O . GLU A 1 74 ? -5.364 -5.105 -1.707 1.00 96.81 74 GLU A O 1
ATOM 588 N N . VAL A 1 75 ? -5.896 -3.217 -0.608 1.00 97.38 75 VAL A N 1
ATOM 589 C CA . VAL A 1 75 ? -5.393 -2.344 -1.672 1.00 97.38 75 VAL A CA 1
ATOM 590 C C . VAL A 1 75 ? -3.890 -2.517 -1.836 1.00 97.38 75 VAL A C 1
ATOM 592 O O . VAL A 1 75 ? -3.435 -2.740 -2.953 1.00 97.38 75 VAL A O 1
ATOM 595 N N . VAL A 1 76 ? -3.119 -2.435 -0.751 1.00 97.12 76 VAL A N 1
ATOM 596 C CA . VAL A 1 76 ? -1.651 -2.497 -0.774 1.00 97.12 76 VAL A CA 1
ATOM 597 C C . VAL A 1 76 ? -1.166 -3.850 -1.289 1.00 97.12 76 VAL A C 1
ATOM 599 O O . VAL A 1 76 ? -0.279 -3.895 -2.145 1.00 97.12 76 VAL A O 1
ATOM 602 N N . ARG A 1 77 ? -1.778 -4.957 -0.848 1.00 96.12 77 ARG A N 1
ATOM 603 C CA . ARG A 1 77 ? -1.412 -6.319 -1.268 1.00 96.12 77 ARG A CA 1
ATOM 604 C C . ARG A 1 77 ? -1.470 -6.483 -2.786 1.00 96.12 77 ARG A C 1
ATOM 606 O O . ARG A 1 77 ? -0.592 -7.135 -3.354 1.00 96.12 77 ARG A O 1
ATOM 613 N N . ALA A 1 78 ? -2.427 -5.836 -3.456 1.00 96.62 78 ALA A N 1
ATOM 614 C CA . ALA A 1 78 ? -2.556 -5.878 -4.913 1.00 96.62 78 ALA A CA 1
ATOM 615 C C . ALA A 1 78 ?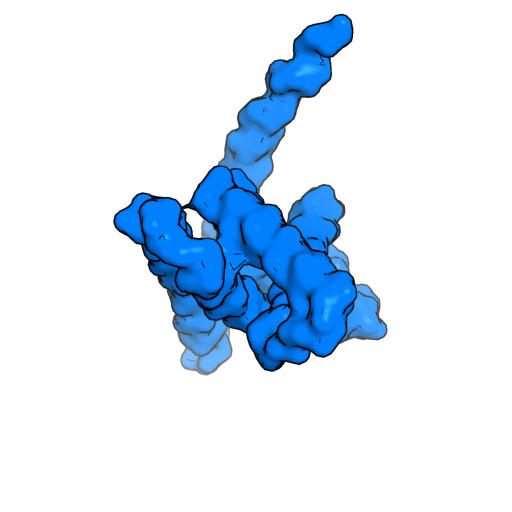 -1.361 -5.257 -5.668 1.00 96.62 78 ALA A C 1
ATOM 617 O O . ALA A 1 78 ? -1.139 -5.591 -6.833 1.00 96.62 78 ALA A O 1
ATOM 618 N N . PHE A 1 79 ? -0.571 -4.389 -5.023 1.00 96.81 79 PHE A N 1
ATOM 619 C CA . PHE A 1 79 ? 0.627 -3.779 -5.615 1.00 96.81 79 PHE A CA 1
ATOM 620 C C . PHE A 1 79 ? 1.919 -4.545 -5.310 1.00 96.81 79 PHE A C 1
ATOM 622 O O . PHE A 1 79 ? 2.930 -4.301 -5.970 1.00 96.81 79 PHE A O 1
ATOM 629 N N . SER A 1 80 ? 1.899 -5.504 -4.377 1.00 96.06 80 SER A N 1
ATOM 630 C CA . SER A 1 80 ? 3.090 -6.285 -4.015 1.00 96.06 80 SER A CA 1
ATOM 631 C C . SER A 1 80 ? 3.797 -6.962 -5.206 1.00 96.06 80 SER A C 1
ATOM 633 O O . SER A 1 80 ? 5.030 -6.900 -5.246 1.00 96.06 80 SER A O 1
ATOM 635 N N . PRO A 1 81 ? 3.107 -7.496 -6.244 1.00 95.75 81 PRO A N 1
ATOM 636 C CA . PRO A 1 81 ? 3.796 -8.094 -7.391 1.00 95.75 81 PRO A CA 1
ATOM 637 C C . PRO A 1 81 ? 4.604 -7.077 -8.208 1.00 95.75 81 PRO A C 1
ATOM 639 O O . PRO A 1 81 ? 5.618 -7.426 -8.808 1.00 95.75 81 PRO A O 1
ATOM 642 N N . TRP A 1 82 ? 4.190 -5.808 -8.221 1.00 94.94 82 TRP A N 1
ATOM 643 C CA . TRP A 1 82 ? 4.879 -4.741 -8.953 1.00 94.94 82 TRP A CA 1
ATOM 644 C C . TRP A 1 82 ? 6.149 -4.297 -8.233 1.00 94.94 82 TRP A C 1
ATOM 646 O O . TRP A 1 82 ? 7.187 -4.124 -8.869 1.00 94.94 82 TRP A O 1
ATOM 656 N N . VAL A 1 83 ? 6.106 -4.217 -6.901 1.00 94.12 83 VAL A N 1
ATOM 657 C CA . VAL A 1 83 ? 7.311 -4.007 -6.085 1.00 94.12 83 VAL A CA 1
ATOM 658 C C . VAL A 1 83 ? 8.293 -5.170 -6.270 1.00 94.12 83 VAL A C 1
ATOM 660 O O . VAL A 1 83 ? 9.480 -4.947 -6.510 1.00 94.12 83 VAL A O 1
ATOM 663 N N . GLN A 1 84 ? 7.804 -6.415 -6.263 1.00 93.38 84 GLN A N 1
ATOM 664 C CA . GLN A 1 84 ? 8.628 -7.597 -6.545 1.00 93.38 84 GLN A CA 1
ATOM 665 C C . GLN A 1 84 ? 9.243 -7.560 -7.952 1.00 93.38 84 GLN A C 1
ATOM 667 O O . GLN A 1 84 ? 10.442 -7.811 -8.098 1.00 93.38 84 GLN A O 1
ATOM 672 N N . LYS A 1 85 ? 8.466 -7.189 -8.982 1.00 92.44 85 LYS A N 1
ATOM 673 C CA . LYS A 1 85 ? 8.967 -7.014 -10.357 1.00 92.44 85 LYS A CA 1
ATOM 674 C C . LYS A 1 85 ? 10.107 -5.993 -10.397 1.00 92.44 85 LYS A C 1
ATOM 676 O O . LYS A 1 85 ? 11.129 -6.267 -11.023 1.00 92.44 85 LYS A O 1
ATOM 681 N N . LEU A 1 86 ? 9.997 -4.874 -9.675 1.00 89.50 86 LEU A N 1
ATOM 682 C CA . LEU A 1 86 ? 11.078 -3.888 -9.624 1.00 89.50 86 LEU A CA 1
ATOM 683 C C . LEU A 1 86 ? 12.350 -4.434 -8.970 1.00 89.50 86 LEU A C 1
ATOM 685 O O . LEU A 1 86 ? 13.443 -4.173 -9.466 1.00 89.50 86 LEU A O 1
ATOM 689 N N . TYR A 1 87 ? 12.243 -5.191 -7.877 1.00 89.06 87 TYR A N 1
ATOM 690 C CA . TYR A 1 87 ? 13.424 -5.802 -7.262 1.00 89.06 87 TYR A CA 1
ATOM 691 C C . TYR A 1 87 ? 14.143 -6.756 -8.217 1.00 89.06 87 TYR A C 1
ATOM 693 O O . TYR A 1 87 ? 15.373 -6.748 -8.275 1.00 89.06 87 TYR A O 1
ATOM 701 N N . LEU A 1 88 ? 13.394 -7.522 -9.015 1.00 91.19 88 LEU A N 1
ATOM 702 C CA . LEU A 1 88 ? 13.974 -8.373 -10.054 1.00 91.19 88 LEU A CA 1
ATOM 703 C C . LEU A 1 88 ? 14.674 -7.548 -11.142 1.00 91.19 88 LEU A C 1
ATOM 705 O O . LEU A 1 88 ? 15.771 -7.909 -11.561 1.00 91.19 88 LEU A O 1
ATOM 709 N N . LEU A 1 89 ? 14.087 -6.426 -11.569 1.00 87.88 89 LEU A N 1
ATOM 710 C CA . LEU A 1 89 ? 14.724 -5.507 -12.520 1.00 87.88 89 LEU A CA 1
ATOM 711 C C . LEU A 1 89 ? 15.999 -4.875 -11.940 1.00 87.88 89 LEU A C 1
ATOM 713 O O . LEU A 1 89 ? 17.020 -4.816 -12.626 1.00 87.88 89 LEU A O 1
ATOM 717 N N . ARG A 1 90 ? 15.986 -4.484 -10.658 1.00 85.94 90 ARG A N 1
ATOM 718 C CA . ARG A 1 90 ? 17.166 -3.964 -9.940 1.00 85.94 90 ARG A CA 1
ATOM 719 C C . ARG A 1 90 ? 18.280 -5.003 -9.889 1.00 85.94 90 ARG A C 1
ATOM 721 O O . ARG A 1 90 ? 19.420 -4.675 -10.200 1.00 85.94 90 ARG A O 1
ATOM 728 N N . ALA A 1 91 ? 17.950 -6.253 -9.568 1.00 88.50 91 ALA A N 1
ATOM 729 C CA . ALA A 1 91 ? 18.915 -7.350 -9.534 1.00 88.50 91 ALA A CA 1
ATOM 730 C C . ALA A 1 91 ? 19.543 -7.639 -10.912 1.00 88.50 91 ALA A C 1
ATOM 732 O O . ALA A 1 91 ? 20.690 -8.071 -10.982 1.00 88.50 91 ALA A O 1
ATOM 733 N N . LYS A 1 92 ? 18.817 -7.366 -12.004 1.00 87.31 92 LYS A N 1
ATOM 734 C CA . LYS A 1 92 ? 19.312 -7.485 -13.385 1.00 87.31 92 LYS A CA 1
ATOM 735 C C . LYS A 1 92 ? 20.113 -6.268 -13.872 1.00 87.31 92 LYS A C 1
ATOM 737 O O . LYS A 1 92 ? 20.691 -6.334 -14.950 1.00 87.31 92 LYS A O 1
ATOM 742 N N . GLY A 1 93 ? 20.151 -5.171 -13.110 1.00 81.75 93 GLY A N 1
ATOM 743 C CA . GLY A 1 93 ? 20.767 -3.907 -13.535 1.00 81.75 93 GLY A CA 1
ATOM 744 C C . GLY A 1 93 ? 19.901 -3.063 -14.483 1.00 81.75 93 GLY A C 1
ATOM 745 O O . GLY A 1 93 ? 20.393 -2.091 -15.046 1.00 81.75 93 GLY A O 1
ATOM 746 N N . CYS A 1 94 ? 18.616 -3.399 -14.631 1.00 77.25 94 CYS A N 1
ATOM 747 C CA . CYS A 1 94 ? 17.668 -2.805 -15.586 1.00 77.25 94 CYS A CA 1
ATOM 748 C C . CYS A 1 94 ? 16.627 -1.890 -14.907 1.00 77.25 94 CYS A C 1
ATOM 750 O O . CYS A 1 94 ? 15.498 -1.782 -15.361 1.00 77.25 94 CYS A O 1
ATOM 752 N N . ALA A 1 95 ? 16.956 -1.268 -13.771 1.00 68.81 95 ALA A N 1
ATOM 753 C CA . ALA A 1 95 ? 15.992 -0.491 -12.972 1.00 68.81 95 ALA A CA 1
ATOM 754 C C . ALA A 1 95 ? 16.069 1.034 -13.165 1.00 68.81 95 ALA A C 1
ATOM 756 O O . ALA A 1 95 ? 15.614 1.781 -12.298 1.00 68.81 95 ALA A O 1
ATOM 757 N N . GLY A 1 96 ? 16.689 1.501 -14.250 1.00 66.31 96 GLY A N 1
ATOM 758 C CA . GLY A 1 96 ? 16.745 2.926 -14.580 1.00 66.31 96 GLY A CA 1
ATOM 759 C C . GLY A 1 96 ? 15.495 3.394 -15.326 1.00 66.31 96 GLY A C 1
ATOM 760 O O . GLY A 1 96 ? 14.845 2.601 -15.992 1.00 66.31 96 GLY A O 1
ATOM 761 N N . GLU A 1 97 ? 15.195 4.694 -15.280 1.00 61.59 97 GLU A N 1
ATOM 762 C CA . GLU A 1 97 ? 14.065 5.308 -16.009 1.00 61.59 97 GLU A CA 1
ATOM 763 C C . GLU A 1 97 ? 14.122 5.121 -17.531 1.00 61.59 97 GLU A C 1
ATOM 765 O O . GLU A 1 97 ? 13.101 5.197 -18.206 1.00 61.59 97 GLU A O 1
ATOM 770 N N . ALA A 1 98 ? 15.314 4.868 -18.076 1.00 66.94 98 ALA A N 1
ATOM 771 C CA . ALA A 1 98 ? 15.505 4.573 -19.492 1.00 66.94 98 ALA A CA 1
ATOM 772 C C . ALA A 1 98 ? 15.010 3.168 -19.889 1.00 66.94 98 ALA A C 1
ATOM 774 O O . ALA A 1 98 ? 14.904 2.876 -21.080 1.00 66.94 98 ALA A O 1
ATOM 775 N N . ASP A 1 99 ? 14.735 2.298 -18.914 1.00 82.31 99 ASP A N 1
ATOM 776 C CA . ASP A 1 99 ? 14.224 0.953 -19.143 1.00 82.31 99 ASP A CA 1
ATOM 777 C C . ASP A 1 99 ? 12.688 0.967 -19.196 1.00 82.31 99 ASP A C 1
ATOM 779 O O . ASP A 1 99 ? 12.009 1.378 -18.250 1.00 82.31 99 ASP A O 1
ATOM 783 N N . ALA A 1 100 ? 12.132 0.516 -20.323 1.00 83.88 100 ALA A N 1
ATOM 784 C CA . ALA A 1 100 ? 10.692 0.528 -20.562 1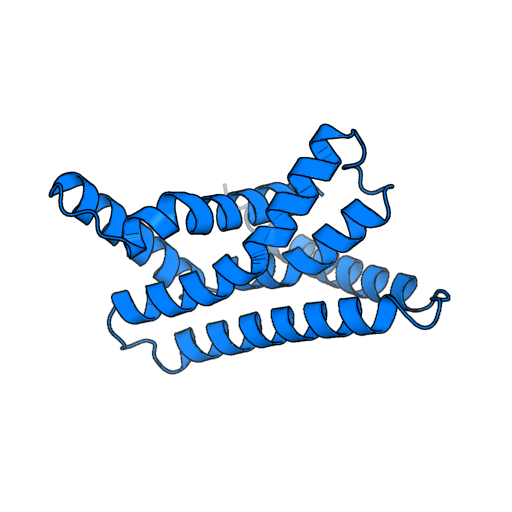.00 83.88 100 ALA A CA 1
ATOM 785 C C . ALA A 1 100 ? 9.914 -0.349 -19.563 1.00 83.88 100 ALA A C 1
ATOM 787 O O . ALA A 1 100 ? 8.793 0.003 -19.187 1.00 83.88 100 ALA A O 1
ATOM 788 N N . GLU A 1 101 ? 10.500 -1.456 -19.091 1.00 85.06 101 GLU A N 1
ATOM 789 C CA . GLU A 1 101 ? 9.858 -2.316 -18.096 1.00 85.06 101 GLU A CA 1
ATOM 790 C C . GLU A 1 101 ? 9.866 -1.657 -16.717 1.00 85.06 101 GLU A C 1
ATOM 792 O O . GLU A 1 101 ? 8.865 -1.729 -16.001 1.00 85.06 101 GLU A O 1
ATOM 797 N N . ALA A 1 102 ? 10.958 -0.984 -16.342 1.00 86.00 102 ALA A N 1
ATOM 798 C CA . ALA A 1 102 ? 11.015 -0.225 -15.093 1.00 86.00 102 ALA A CA 1
ATOM 799 C C . ALA A 1 102 ? 9.992 0.919 -15.092 1.00 86.00 102 ALA A C 1
ATOM 801 O O . ALA A 1 102 ? 9.256 1.092 -14.115 1.00 86.00 102 ALA A O 1
ATOM 802 N N . TRP A 1 103 ? 9.881 1.637 -16.213 1.00 86.12 103 TRP A N 1
ATOM 803 C CA . TRP A 1 103 ? 8.876 2.680 -16.388 1.00 86.12 103 TRP A CA 1
ATOM 804 C C . TRP A 1 103 ? 7.450 2.139 -16.245 1.00 86.12 103 TRP A C 1
ATOM 806 O O . TRP A 1 103 ? 6.643 2.710 -15.509 1.00 86.12 103 TRP A O 1
ATOM 816 N N . GLU A 1 104 ? 7.145 0.997 -16.868 1.00 88.94 104 GLU A N 1
ATOM 817 C CA . GLU A 1 104 ? 5.853 0.322 -16.717 1.00 88.94 104 GLU A CA 1
ATOM 818 C C . GLU A 1 104 ? 5.535 0.044 -15.238 1.00 88.94 104 GLU A C 1
ATOM 820 O O . GLU A 1 104 ? 4.415 0.305 -14.782 1.00 88.94 104 GLU A O 1
ATOM 825 N N . VAL A 1 105 ? 6.513 -0.439 -14.462 1.00 91.06 105 VAL A N 1
ATOM 826 C CA . VAL A 1 105 ? 6.325 -0.666 -13.023 1.00 91.06 105 VAL A CA 1
ATOM 827 C C . VAL A 1 105 ? 5.999 0.636 -12.291 1.00 91.06 105 VAL A C 1
ATOM 829 O O . VAL A 1 105 ? 5.072 0.655 -11.477 1.00 91.06 105 VAL A O 1
ATOM 832 N N . PHE A 1 106 ? 6.682 1.739 -12.601 1.00 89.88 106 PHE A N 1
ATOM 833 C CA . PHE A 1 106 ? 6.382 3.037 -11.988 1.00 89.88 106 PHE A CA 1
ATOM 834 C C . PHE A 1 106 ? 4.960 3.503 -12.291 1.00 89.88 106 PHE A C 1
ATOM 836 O O . PHE A 1 106 ? 4.260 3.961 -11.383 1.00 89.88 106 PHE A O 1
ATOM 843 N N . LEU A 1 107 ? 4.485 3.316 -13.528 1.00 90.81 107 LEU A N 1
ATOM 844 C CA . LEU A 1 107 ? 3.106 3.648 -13.882 1.00 90.81 107 LEU A CA 1
ATOM 845 C C . LEU A 1 107 ? 2.105 2.864 -13.032 1.00 90.81 107 LEU A C 1
ATOM 847 O O . LEU A 1 107 ? 1.118 3.441 -12.572 1.00 90.81 107 LEU A O 1
ATOM 851 N N . HIS A 1 108 ? 2.375 1.582 -12.782 1.00 92.81 108 HIS A N 1
ATOM 852 C CA . HIS A 1 108 ? 1.523 0.732 -11.956 1.00 92.81 108 HIS A CA 1
ATOM 853 C C . HIS A 1 108 ? 1.596 1.072 -10.466 1.00 92.81 108 HIS A C 1
ATOM 855 O O . HIS A 1 108 ? 0.581 0.936 -9.794 1.00 92.81 108 HIS A O 1
ATOM 861 N N . LEU A 1 109 ? 2.727 1.558 -9.946 1.00 94.69 109 LEU A N 1
ATOM 862 C CA . LEU A 1 109 ? 2.870 1.955 -8.538 1.00 94.69 109 LEU A CA 1
ATOM 863 C C . LEU A 1 109 ? 2.326 3.364 -8.237 1.00 94.69 109 LEU A C 1
ATOM 865 O O . LEU A 1 109 ? 1.870 3.626 -7.122 1.00 94.69 109 LEU A O 1
ATOM 869 N N . ALA A 1 110 ? 2.298 4.266 -9.224 1.00 93.69 110 ALA A N 1
ATOM 870 C CA . ALA A 1 110 ? 1.866 5.654 -9.037 1.00 93.69 110 ALA A CA 1
ATOM 871 C C . ALA A 1 110 ? 0.463 5.822 -8.402 1.00 93.69 110 ALA A C 1
ATOM 873 O O . ALA A 1 110 ? 0.305 6.684 -7.533 1.00 93.69 110 ALA A O 1
ATOM 874 N N . PRO A 1 111 ? -0.574 5.033 -8.757 1.00 96.44 111 PRO A N 1
ATOM 875 C CA . PRO A 1 111 ? -1.873 5.102 -8.090 1.00 96.44 111 PRO A CA 1
ATOM 876 C C . PRO A 1 111 ? -1.800 4.847 -6.582 1.00 96.44 111 PRO A C 1
ATOM 878 O O . PRO A 1 111 ? -2.456 5.568 -5.829 1.00 96.44 111 PRO A O 1
ATOM 881 N N . LEU A 1 112 ? -1.005 3.862 -6.148 1.00 97.31 112 LEU A N 1
ATOM 882 C CA . LEU A 1 112 ? -0.820 3.568 -4.730 1.00 97.31 112 LEU A CA 1
ATOM 883 C C . LEU A 1 112 ? -0.116 4.733 -4.036 1.00 97.31 112 LEU A C 1
ATOM 885 O O . LEU A 1 112 ? -0.607 5.216 -3.024 1.00 97.31 112 LEU A O 1
ATOM 889 N N . TYR A 1 113 ? 0.956 5.265 -4.620 1.00 96.75 113 TYR A N 1
ATOM 890 C CA . TYR A 1 113 ? 1.654 6.430 -4.070 1.00 96.75 113 TYR A CA 1
ATOM 891 C C . TYR A 1 113 ? 0.724 7.626 -3.823 1.00 96.75 113 TYR A C 1
ATOM 893 O O . TYR A 1 113 ? 0.726 8.208 -2.741 1.00 96.75 113 TYR A O 1
ATOM 901 N N . TYR A 1 114 ? -0.155 7.954 -4.776 1.00 95.56 114 TYR A N 1
ATOM 902 C CA . TYR A 1 114 ? -1.127 9.033 -4.575 1.00 95.56 114 TYR A CA 1
ATOM 903 C C . TYR A 1 114 ? -2.211 8.713 -3.539 1.00 95.56 114 TYR A C 1
ATOM 905 O O . TYR A 1 114 ? -2.777 9.642 -2.959 1.00 95.56 114 TYR A O 1
ATOM 913 N N . LEU A 1 115 ? -2.539 7.436 -3.329 1.00 96.88 115 LEU A N 1
ATOM 914 C CA . LEU A 1 115 ? -3.445 7.010 -2.263 1.00 96.88 115 LEU A CA 1
ATOM 915 C C . LEU A 1 115 ? -2.793 7.181 -0.889 1.00 96.88 115 LEU A C 1
ATOM 917 O O . LEU A 1 115 ? -3.422 7.730 0.007 1.00 96.88 115 LEU A O 1
ATOM 921 N N . LEU A 1 116 ? -1.523 6.790 -0.753 1.00 96.81 116 LEU A N 1
ATOM 922 C CA . LEU A 1 116 ? -0.746 6.881 0.490 1.00 96.81 116 LEU A CA 1
ATOM 923 C C . LEU A 1 116 ? -0.569 8.321 0.994 1.00 96.81 116 LEU A C 1
ATOM 925 O O . LEU A 1 116 ? -0.240 8.531 2.152 1.00 96.81 116 LEU A O 1
ATOM 929 N N . GLN A 1 117 ? -0.829 9.320 0.149 1.00 95.00 117 GLN A N 1
ATOM 930 C CA . GLN A 1 117 ? -0.826 10.739 0.519 1.00 95.00 117 GLN A CA 1
ATOM 931 C C . GLN A 1 117 ? -2.184 11.251 1.026 1.00 95.00 117 GLN A C 1
ATOM 933 O O . GLN A 1 117 ? -2.315 12.424 1.383 1.00 95.00 117 GLN A O 1
ATOM 938 N N . ARG A 1 118 ? -3.240 10.431 0.996 1.00 96.06 118 ARG A N 1
ATOM 939 C CA . ARG A 1 118 ? -4.579 10.833 1.444 1.00 96.06 118 ARG A CA 1
ATOM 940 C C . ARG A 1 118 ? -4.685 10.695 2.952 1.00 96.06 118 ARG A C 1
ATOM 942 O O . ARG A 1 118 ? -4.326 9.656 3.489 1.00 96.06 118 ARG A O 1
ATOM 949 N N . ARG A 1 119 ? -5.260 11.713 3.606 1.00 95.94 119 ARG A N 1
ATOM 950 C CA . ARG A 1 119 ? -5.403 11.775 5.070 1.00 95.94 119 ARG A CA 1
ATOM 951 C C . ARG A 1 119 ? -5.974 10.481 5.656 1.00 95.94 119 ARG A C 1
ATOM 953 O O . ARG A 1 119 ? -5.289 9.849 6.443 1.00 95.94 119 ARG A O 1
ATOM 960 N N . ALA A 1 120 ? -7.139 10.047 5.173 1.00 95.38 120 ALA A N 1
ATOM 961 C CA . ALA A 1 120 ? -7.802 8.836 5.661 1.00 95.38 120 ALA A CA 1
ATOM 962 C C . ALA A 1 120 ? -6.936 7.570 5.512 1.00 95.38 120 ALA A C 1
ATOM 964 O O . ALA A 1 120 ? -6.935 6.699 6.372 1.00 95.38 120 ALA A O 1
ATOM 965 N N . THR A 1 121 ? -6.149 7.470 4.436 1.00 96.75 121 THR A N 1
ATOM 966 C CA . THR A 1 121 ? -5.218 6.350 4.243 1.00 96.75 121 THR A CA 1
ATOM 967 C C . THR A 1 121 ? -4.032 6.432 5.198 1.00 96.75 121 THR A C 1
ATOM 969 O O . THR A 1 121 ? -3.644 5.416 5.762 1.00 96.75 121 THR A O 1
ATOM 972 N N . VAL A 1 122 ? -3.465 7.623 5.403 1.00 96.56 122 VAL A N 1
ATOM 973 C CA . VAL A 1 122 ? -2.375 7.834 6.367 1.00 96.56 122 VAL A CA 1
ATOM 974 C C . VAL A 1 122 ? -2.839 7.497 7.783 1.00 96.56 122 VAL A C 1
ATOM 976 O O . VAL A 1 122 ? -2.148 6.764 8.480 1.00 96.56 122 VAL A O 1
ATOM 979 N N . GLU A 1 123 ? -4.013 7.982 8.185 1.00 95.75 123 GLU A N 1
ATOM 980 C CA . GLU A 1 123 ? -4.618 7.706 9.493 1.00 95.75 123 GLU A CA 1
ATOM 981 C C . GLU A 1 123 ? -4.805 6.196 9.702 1.00 95.75 123 GLU A C 1
ATOM 983 O O . GLU A 1 123 ? -4.327 5.659 10.700 1.00 95.75 123 GLU A O 1
ATOM 988 N N . ALA A 1 124 ? -5.374 5.490 8.719 1.00 95.81 124 ALA A N 1
ATOM 989 C CA . ALA A 1 124 ? -5.537 4.037 8.777 1.00 95.81 124 ALA A CA 1
ATOM 990 C C . ALA A 1 124 ? -4.194 3.279 8.850 1.00 95.81 124 ALA A C 1
ATOM 992 O O . ALA A 1 124 ? -4.080 2.291 9.572 1.00 95.81 124 ALA A O 1
ATOM 993 N N . ILE A 1 125 ? -3.151 3.736 8.145 1.00 96.69 125 ILE A N 1
ATOM 994 C CA . ILE A 1 125 ? -1.809 3.128 8.214 1.00 96.69 125 ILE A CA 1
ATOM 995 C C . ILE A 1 125 ? -1.173 3.344 9.588 1.00 96.69 125 ILE A C 1
ATOM 997 O O . ILE A 1 125 ? -0.567 2.418 10.127 1.00 96.69 125 ILE A O 1
ATOM 1001 N N . VAL A 1 126 ? -1.308 4.541 10.164 1.00 96.00 126 VAL A N 1
ATOM 1002 C CA . VAL A 1 126 ? -0.795 4.837 11.508 1.00 96.00 126 VAL A CA 1
ATOM 1003 C C . VAL A 1 126 ? -1.490 3.945 12.534 1.00 96.00 126 VAL A C 1
ATOM 1005 O O . VAL A 1 126 ? -0.802 3.231 13.261 1.00 96.00 126 VAL A O 1
ATOM 1008 N N . GLN A 1 127 ? -2.823 3.874 12.509 1.00 93.81 127 GLN A N 1
ATOM 1009 C CA . GLN A 1 127 ? -3.591 2.975 13.379 1.00 93.81 127 GLN A CA 1
ATOM 1010 C C . GLN A 1 127 ? -3.176 1.508 13.202 1.00 93.81 127 GLN A C 1
ATOM 1012 O O . GLN A 1 127 ? -2.991 0.784 14.177 1.00 93.81 127 GLN A O 1
ATOM 1017 N N . SER A 1 128 ? -2.967 1.075 11.956 1.00 94.12 128 SER A N 1
ATOM 1018 C CA . SER A 1 128 ? -2.479 -0.270 11.652 1.00 94.12 128 SER A CA 1
ATOM 1019 C C . SER A 1 128 ? -1.104 -0.537 12.268 1.00 94.12 128 SER A C 1
ATOM 1021 O O . SER A 1 128 ? -0.877 -1.597 12.850 1.00 94.12 128 SER A O 1
ATOM 1023 N N . SER A 1 129 ? -0.189 0.431 12.184 1.00 95.56 129 SER A N 1
ATOM 1024 C CA . SER A 1 129 ? 1.145 0.313 12.775 1.00 95.56 129 SER A CA 1
ATOM 1025 C C . SER A 1 129 ? 1.098 0.246 14.302 1.00 95.56 129 SER A C 1
ATOM 1027 O O . SER A 1 129 ? 1.771 -0.600 14.888 1.00 95.56 129 SER A O 1
ATOM 1029 N N . GLU A 1 130 ? 0.249 1.054 14.940 1.00 95.25 130 GLU A N 1
ATOM 1030 C CA . GLU A 1 130 ? 0.036 1.033 16.389 1.00 95.25 130 GLU A CA 1
ATOM 1031 C C . GLU A 1 130 ? -0.545 -0.310 16.845 1.00 95.25 130 GLU A C 1
ATOM 1033 O O . GLU A 1 130 ? -0.053 -0.899 17.808 1.00 95.25 130 GLU A O 1
ATOM 1038 N N . ALA A 1 131 ? -1.525 -0.848 16.112 1.00 91.88 131 ALA A N 1
ATOM 1039 C CA . ALA A 1 131 ? -2.114 -2.154 16.397 1.00 91.88 131 ALA A CA 1
ATOM 1040 C C . ALA A 1 131 ? -1.081 -3.291 16.300 1.00 91.88 131 ALA A C 1
ATOM 1042 O O . ALA A 1 131 ? -1.042 -4.164 17.167 1.00 91.88 131 ALA A O 1
ATOM 1043 N N . VAL A 1 132 ? -0.207 -3.266 15.286 1.00 94.31 132 VAL A N 1
ATOM 1044 C CA . VAL A 1 132 ? 0.871 -4.259 15.136 1.00 94.31 132 VAL A CA 1
ATOM 1045 C C . VAL A 1 132 ? 1.891 -4.152 16.271 1.00 94.31 132 VAL A C 1
ATOM 1047 O O . VAL A 1 132 ? 2.304 -5.179 16.807 1.00 94.31 132 VAL A O 1
ATOM 1050 N N . VAL A 1 133 ? 2.282 -2.935 16.667 1.00 95.56 133 VAL A N 1
ATOM 1051 C CA . VAL A 1 133 ? 3.191 -2.718 17.807 1.00 95.56 133 VAL A CA 1
ATOM 1052 C C . VAL A 1 133 ? 2.570 -3.259 19.093 1.00 95.56 133 VAL A C 1
ATOM 1054 O O . VAL A 1 133 ? 3.218 -4.011 19.816 1.00 95.56 133 VAL A O 1
ATOM 1057 N N . HIS A 1 134 ? 1.296 -2.963 19.339 1.00 94.06 134 HIS A N 1
ATOM 1058 C CA . HIS A 1 134 ? 0.594 -3.443 20.524 1.00 94.06 134 HIS A CA 1
ATOM 1059 C C . HIS A 1 134 ? 0.488 -4.976 20.566 1.00 94.06 134 HIS A C 1
ATOM 1061 O O . HIS A 1 134 ? 0.786 -5.595 21.589 1.00 94.06 134 HIS A O 1
ATOM 1067 N N . ALA A 1 135 ? 0.129 -5.606 19.443 1.00 93.44 135 ALA A N 1
ATOM 1068 C CA . ALA A 1 135 ? 0.076 -7.064 19.328 1.00 93.44 135 ALA A CA 1
ATOM 1069 C C . ALA A 1 135 ? 1.463 -7.710 19.501 1.00 93.44 135 ALA A C 1
ATOM 1071 O O . ALA A 1 135 ? 1.590 -8.794 20.076 1.00 93.44 135 ALA A O 1
ATOM 1072 N N . PHE A 1 136 ? 2.522 -7.039 19.041 1.00 94.19 136 PHE A N 1
ATOM 1073 C CA . PHE A 1 136 ? 3.898 -7.478 19.256 1.00 94.19 136 PHE A CA 1
ATOM 1074 C C . PHE A 1 136 ? 4.270 -7.465 20.745 1.00 94.19 136 PHE A C 1
ATOM 1076 O O . PHE A 1 136 ? 4.756 -8.471 21.263 1.00 94.19 136 PHE A O 1
ATOM 1083 N N . GLU A 1 137 ? 4.007 -6.355 21.442 1.00 96.31 137 GLU A N 1
ATOM 1084 C CA . GLU A 1 137 ? 4.292 -6.187 22.875 1.00 96.31 137 GLU A CA 1
ATOM 1085 C C . GLU A 1 137 ? 3.540 -7.197 23.749 1.00 96.31 137 GLU A C 1
ATOM 1087 O O . GLU A 1 137 ? 4.052 -7.648 24.772 1.00 96.31 137 GLU A O 1
ATOM 1092 N N . GLN A 1 138 ? 2.338 -7.588 23.329 1.00 96.25 138 GLN A N 1
ATOM 1093 C CA . GLN A 1 138 ? 1.508 -8.569 24.025 1.00 96.25 138 GLN A CA 1
ATOM 1094 C C . GLN A 1 138 ? 1.797 -10.024 23.639 1.00 96.25 138 GLN A C 1
ATOM 1096 O O . GLN A 1 138 ? 1.130 -10.927 24.145 1.00 96.25 138 GLN A O 1
ATOM 1101 N N . HIS A 1 139 ? 2.768 -10.274 22.753 1.00 93.75 139 HIS A N 1
ATOM 1102 C CA . HIS A 1 139 ? 3.039 -11.600 22.188 1.00 93.75 139 HIS A CA 1
ATOM 1103 C C . HIS A 1 139 ? 1.793 -12.257 21.560 1.00 93.75 139 HIS A C 1
ATOM 1105 O O . HIS A 1 139 ? 1.630 -13.477 21.597 1.00 93.75 139 HIS A O 1
ATOM 1111 N N . SER A 1 140 ? 0.918 -11.440 20.974 1.00 95.00 140 SER A N 1
ATOM 1112 C CA . SER A 1 140 ? -0.391 -11.819 20.435 1.00 95.00 140 SER A CA 1
ATOM 1113 C C . SER A 1 140 ? -0.503 -11.560 18.928 1.00 95.00 140 SER A C 1
ATOM 1115 O O . SER A 1 140 ? -1.599 -11.370 18.406 1.00 95.00 140 SER A O 1
ATOM 1117 N N . LEU A 1 141 ? 0.629 -11.573 18.212 1.00 91.38 141 LEU A N 1
ATOM 1118 C CA . LEU A 1 141 ? 0.669 -11.403 16.758 1.00 91.38 141 LEU A CA 1
ATOM 1119 C C . LEU A 1 141 ? -0.194 -12.450 16.049 1.00 91.38 141 LEU A C 1
ATOM 1121 O O . LEU A 1 141 ? 0.064 -13.653 16.124 1.00 91.38 141 LEU A O 1
ATOM 1125 N N . ASP A 1 142 ? -1.182 -11.965 15.310 1.00 91.88 142 ASP A N 1
ATOM 1126 C CA . ASP A 1 142 ? -2.060 -12.765 14.472 1.00 91.88 142 ASP A CA 1
ATOM 1127 C C . ASP A 1 142 ? -1.599 -12.769 12.999 1.00 91.88 142 ASP A C 1
ATOM 1129 O O . ASP A 1 142 ? -0.625 -12.115 12.610 1.00 91.88 142 ASP A O 1
ATOM 1133 N N . SER A 1 143 ? -2.294 -13.544 12.158 1.00 93.00 143 SER A N 1
ATOM 1134 C CA . SER A 1 143 ? -1.972 -13.643 10.726 1.00 93.00 143 SER A CA 1
ATOM 1135 C C . SER A 1 143 ? -2.017 -12.280 10.010 1.00 93.00 143 SER A C 1
ATOM 1137 O O . SER A 1 143 ? -1.057 -11.974 9.302 1.00 93.00 143 SER A O 1
ATOM 1139 N N . PRO A 1 144 ? -3.041 -11.421 10.208 1.00 90.88 144 PRO A N 1
ATOM 1140 C CA . PRO A 1 144 ? -3.043 -10.062 9.663 1.00 90.88 144 PRO A CA 1
ATOM 1141 C C . PRO A 1 144 ? -1.818 -9.224 10.052 1.00 90.88 144 PRO A C 1
ATOM 1143 O O . PRO A 1 144 ? -1.241 -8.552 9.196 1.00 90.88 144 PRO A O 1
ATOM 1146 N N . CYS A 1 145 ? -1.375 -9.273 11.313 1.00 92.62 145 CYS A N 1
ATOM 1147 C CA . CYS A 1 145 ? -0.176 -8.552 11.744 1.00 92.62 145 CYS A CA 1
ATOM 1148 C C . CYS A 1 145 ? 1.084 -9.052 11.026 1.00 92.62 145 CYS A C 1
ATOM 1150 O O . CYS A 1 145 ? 1.897 -8.248 10.567 1.00 92.62 145 CYS A O 1
ATOM 1152 N N . ILE A 1 146 ? 1.232 -10.371 10.880 1.00 93.50 146 ILE A N 1
ATOM 1153 C CA . ILE A 1 146 ? 2.371 -10.970 10.170 1.00 93.50 146 ILE A CA 1
ATOM 1154 C C . ILE A 1 146 ? 2.352 -10.585 8.685 1.00 93.50 146 ILE A C 1
ATOM 1156 O O . ILE A 1 146 ? 3.389 -10.216 8.131 1.00 93.50 146 ILE A O 1
ATOM 1160 N N . GLU A 1 147 ? 1.186 -10.611 8.039 1.00 93.50 147 GLU A N 1
ATOM 1161 C CA . GLU A 1 147 ? 1.045 -10.201 6.638 1.00 93.50 147 GLU A CA 1
ATOM 1162 C C . GLU A 1 147 ? 1.393 -8.725 6.420 1.00 93.50 147 GLU A C 1
ATOM 1164 O O . GLU A 1 147 ? 2.059 -8.382 5.438 1.00 93.50 147 GLU A O 1
ATOM 1169 N N . ARG A 1 148 ? 1.005 -7.841 7.343 1.00 93.69 148 ARG A N 1
ATOM 1170 C CA . ARG A 1 148 ? 1.375 -6.418 7.290 1.00 93.69 148 ARG A CA 1
ATOM 1171 C C . ARG A 1 148 ? 2.878 -6.221 7.382 1.00 93.69 148 ARG A C 1
ATOM 1173 O O . ARG A 1 148 ? 3.438 -5.479 6.579 1.00 93.69 148 ARG A O 1
ATOM 1180 N N . LEU A 1 149 ? 3.531 -6.914 8.312 1.00 93.62 149 LEU A N 1
ATOM 1181 C CA . LEU A 1 149 ? 4.983 -6.854 8.479 1.00 93.62 149 LEU A CA 1
ATOM 1182 C C . LEU A 1 149 ? 5.729 -7.422 7.263 1.00 93.62 149 LEU A C 1
ATOM 1184 O O . LEU A 1 149 ? 6.745 -6.864 6.856 1.00 93.62 149 LEU A O 1
ATOM 1188 N N . GLY A 1 150 ? 5.230 -8.514 6.677 1.00 92.81 150 GLY A N 1
ATOM 1189 C CA . GLY A 1 150 ? 5.894 -9.205 5.570 1.00 92.81 150 GLY A CA 1
ATOM 1190 C C . GLY A 1 150 ? 5.623 -8.616 4.184 1.00 92.81 150 GLY A C 1
ATOM 1191 O O . GLY A 1 150 ? 6.481 -8.701 3.309 1.00 92.81 150 GLY A O 1
ATOM 1192 N N . ILE A 1 151 ? 4.439 -8.037 3.963 1.00 94.25 151 ILE A N 1
ATOM 1193 C CA . ILE A 1 151 ? 3.980 -7.602 2.634 1.00 94.25 151 ILE A CA 1
ATOM 1194 C C . ILE A 1 151 ? 3.494 -6.153 2.664 1.00 94.25 151 ILE A C 1
ATOM 1196 O O . ILE A 1 151 ? 3.953 -5.350 1.850 1.00 94.25 151 ILE A O 1
ATOM 1200 N N . GLY A 1 152 ? 2.589 -5.810 3.584 1.00 95.56 152 GLY A N 1
ATOM 1201 C CA . GLY A 1 152 ? 1.921 -4.503 3.621 1.00 95.56 152 GLY A CA 1
ATOM 1202 C C . GLY A 1 152 ? 2.893 -3.327 3.751 1.00 95.56 152 GLY A C 1
ATOM 1203 O O . GLY A 1 152 ? 3.064 -2.545 2.813 1.00 95.56 152 GLY A O 1
ATOM 1204 N N . PHE A 1 153 ? 3.576 -3.218 4.893 1.00 96.38 153 PHE A N 1
ATOM 1205 C CA . PHE A 1 153 ? 4.518 -2.128 5.155 1.00 96.38 153 PHE A CA 1
ATOM 1206 C C . PHE A 1 153 ? 5.697 -2.098 4.175 1.00 96.38 153 PHE A C 1
ATOM 1208 O O . PHE A 1 153 ? 5.990 -1.010 3.676 1.00 96.38 153 PHE A O 1
ATOM 1215 N N . PRO A 1 154 ? 6.335 -3.229 3.805 1.00 96.25 154 PRO A N 1
ATOM 1216 C CA . PRO A 1 154 ? 7.367 -3.216 2.770 1.00 96.25 154 PRO A CA 1
ATOM 1217 C C . PRO A 1 154 ? 6.871 -2.655 1.433 1.00 96.25 154 PRO A C 1
ATOM 1219 O O . PRO A 1 154 ? 7.549 -1.831 0.825 1.00 96.25 154 PRO A O 1
ATOM 1222 N N . THR A 1 155 ? 5.663 -3.030 0.996 1.00 97.31 155 THR A N 1
ATOM 1223 C CA . THR A 1 155 ? 5.086 -2.523 -0.261 1.00 97.31 155 THR A CA 1
ATOM 1224 C C . THR A 1 155 ? 4.850 -1.013 -0.199 1.00 97.31 155 THR A C 1
ATOM 1226 O O . THR A 1 155 ? 5.150 -0.308 -1.164 1.00 97.31 155 THR A O 1
ATOM 1229 N N . ILE A 1 156 ? 4.355 -0.499 0.934 1.00 97.31 156 ILE A N 1
ATOM 1230 C CA . ILE A 1 156 ? 4.161 0.942 1.170 1.00 97.3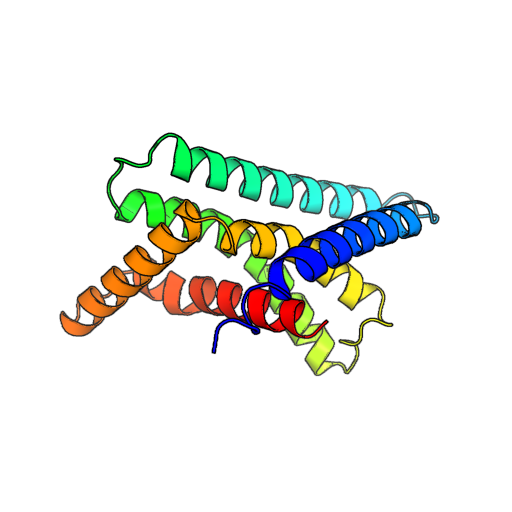1 156 ILE A CA 1
ATOM 1231 C C . ILE A 1 156 ? 5.502 1.682 1.110 1.00 97.31 156 ILE A C 1
ATOM 1233 O O . ILE A 1 156 ? 5.647 2.631 0.337 1.00 97.31 156 ILE A O 1
ATOM 1237 N N . LEU A 1 157 ? 6.481 1.235 1.902 1.00 96.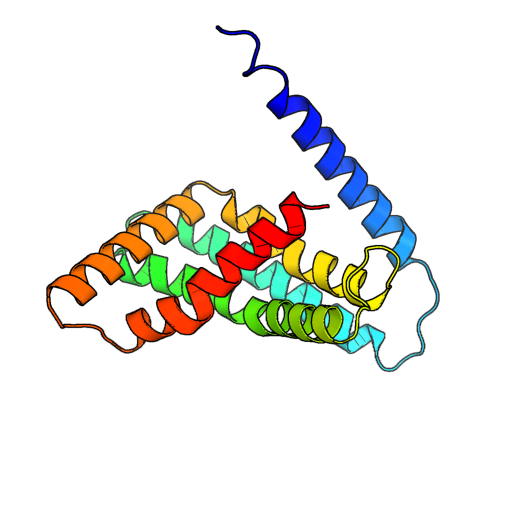25 157 LEU A N 1
ATOM 1238 C CA . LEU A 1 157 ? 7.788 1.881 2.023 1.00 96.25 157 LEU A CA 1
ATOM 1239 C C . LEU A 1 157 ? 8.542 1.891 0.696 1.00 96.25 157 LEU A C 1
ATOM 1241 O O . LEU A 1 157 ? 9.089 2.923 0.313 1.00 96.25 157 LEU A O 1
ATOM 1245 N N . GLU A 1 158 ? 8.536 0.774 -0.030 1.00 94.19 158 GLU A N 1
ATOM 1246 C CA . GLU A 1 158 ? 9.161 0.714 -1.346 1.00 94.19 158 GLU A CA 1
ATOM 1247 C C . GLU A 1 158 ? 8.445 1.617 -2.334 1.00 94.19 158 GLU A C 1
ATOM 1249 O O . GLU A 1 158 ? 9.108 2.386 -3.014 1.00 94.19 158 GLU A O 1
ATOM 1254 N N . THR A 1 159 ? 7.112 1.599 -2.387 1.00 94.81 159 THR A N 1
ATOM 1255 C CA . THR A 1 159 ? 6.361 2.473 -3.301 1.00 94.81 159 THR A CA 1
ATOM 1256 C C . THR A 1 159 ? 6.723 3.946 -3.093 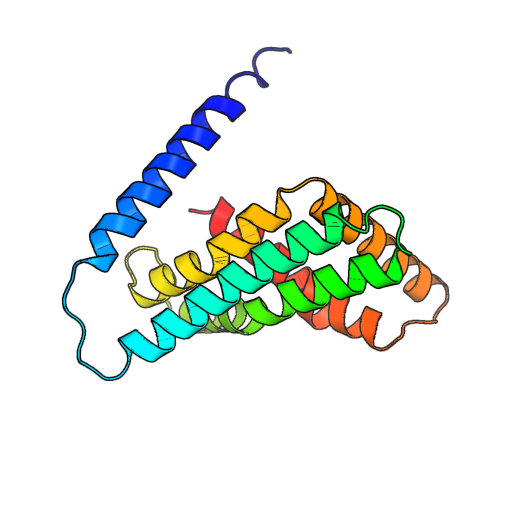1.00 94.81 159 THR A C 1
ATOM 1258 O O . THR A 1 159 ? 6.975 4.653 -4.068 1.00 94.81 159 THR A O 1
ATOM 1261 N N . ILE A 1 160 ? 6.807 4.396 -1.836 1.00 94.12 160 ILE A N 1
ATOM 1262 C CA . ILE A 1 160 ? 7.240 5.759 -1.493 1.00 94.12 160 ILE A CA 1
ATOM 1263 C C . ILE A 1 160 ? 8.696 5.974 -1.913 1.00 94.12 160 ILE A C 1
ATOM 1265 O O . ILE A 1 160 ? 8.987 6.889 -2.679 1.00 94.12 160 ILE A O 1
ATOM 1269 N N . SER A 1 161 ? 9.608 5.100 -1.479 1.00 90.19 161 SER A N 1
ATOM 1270 C CA . SER A 1 161 ? 11.037 5.241 -1.769 1.00 90.19 161 SER A CA 1
ATOM 1271 C C . SER A 1 161 ? 11.360 5.176 -3.260 1.00 90.19 161 SER A C 1
ATOM 1273 O O . SER A 1 161 ? 12.386 5.714 -3.668 1.00 90.19 161 SER A O 1
ATOM 1275 N N . ILE A 1 162 ? 10.578 4.452 -4.052 1.00 86.50 162 ILE A N 1
ATOM 1276 C CA . ILE A 1 162 ? 10.762 4.326 -5.493 1.00 86.50 162 ILE A CA 1
ATOM 1277 C C . ILE A 1 162 ? 10.400 5.644 -6.159 1.00 86.50 162 ILE A C 1
ATOM 1279 O O . ILE A 1 162 ? 11.208 6.170 -6.912 1.00 86.50 162 ILE A O 1
ATOM 1283 N N . ILE A 1 163 ? 9.208 6.168 -5.871 1.00 85.19 163 ILE A N 1
ATOM 1284 C CA . ILE A 1 163 ? 8.665 7.321 -6.590 1.00 85.19 163 ILE A CA 1
ATOM 1285 C C . ILE A 1 163 ? 9.285 8.637 -6.117 1.00 85.19 163 ILE A C 1
ATOM 1287 O O . ILE A 1 163 ? 9.481 9.519 -6.940 1.00 85.19 163 ILE A O 1
ATOM 1291 N N . ASP A 1 164 ? 9.673 8.758 -4.845 1.00 85.19 164 ASP A N 1
ATOM 1292 C CA . ASP A 1 164 ? 10.359 9.960 -4.341 1.00 85.19 164 ASP A CA 1
ATOM 1293 C C . ASP A 1 164 ? 11.804 10.108 -4.864 1.00 85.19 164 ASP A C 1
ATOM 1295 O O . ASP A 1 164 ? 12.411 11.165 -4.703 1.00 85.19 164 ASP A O 1
ATOM 1299 N N . ARG A 1 165 ? 12.387 9.045 -5.438 1.00 78.31 165 ARG A N 1
ATOM 1300 C CA . ARG A 1 165 ? 13.747 9.054 -6.009 1.00 78.31 165 ARG A CA 1
ATOM 1301 C C . ARG A 1 165 ? 13.788 9.394 -7.504 1.00 78.31 165 ARG A C 1
ATOM 1303 O O . ARG A 1 165 ? 14.897 9.541 -8.016 1.00 78.31 165 ARG A O 1
ATOM 1310 N N . LEU A 1 166 ? 12.630 9.458 -8.165 1.00 65.38 166 LEU A N 1
ATOM 1311 C CA . LEU A 1 166 ? 12.464 9.896 -9.557 1.00 65.38 166 LEU A CA 1
ATOM 1312 C C . LEU A 1 166 ? 12.386 11.431 -9.595 1.00 65.38 166 LEU A C 1
ATOM 1314 O O . LEU A 1 166 ? 13.115 12.057 -10.392 1.00 65.38 166 LEU A O 1
#

Foldseek 3Di:
DPVPPPPPPVVVVVVVVVVVVVVVVVVPDDDDPPPVVVLVVLLVVLLVLLVVLLVCLVVPVVDDLVVNLVSLLVSLLSLQVLLVQLVVCVVVVNCDPVRPSNVSSLSSLVSVVVSCPDPSNVVSVVSLVVVLVVCVVVVNDDPSSVSCVVGVVVSNVSSNVSVVVD

Sequence (166 aa):
CVAALLGGASGYQVAKRWGKQELQRHMGGNDEPGSADAQSSTFRRLKYLVKWGHWQLLEYEDSPPEWQCAVVDEVVRAFSPWVQKLYLLRAKGCAGEADAEAWEVFLHLAPLYYLLQRRATVEAIVQSSEAVVHAFEQHSLDSPCIERLGIGFPTILETISIIDRL

Radius of gyration: 17.83 Å; chains: 1; bounding box: 38×44×56 Å

Organism: Alexandrium catenella (NCBI:txid2925)

pLDDT: mean 81.52, std 19.82, range [32.38, 97.75]